Protein AF-A0AA42SFS3-F1 (afdb_monomer_lite)

Organism: Acinetobacter johnsonii (NCBI:txid40214)

pLDDT: mean 88.2, std 10.42, range [39.69, 96.44]

Structure (mmCIF, N/CA/C/O backbone):
data_AF-A0AA42SFS3-F1
#
_entry.id   AF-A0AA42SFS3-F1
#
loop_
_atom_site.group_PDB
_atom_site.id
_atom_site.type_symbol
_atom_site.label_atom_id
_atom_site.label_alt_id
_atom_site.label_comp_id
_atom_site.label_asym_id
_atom_site.label_entity_id
_atom_site.label_seq_id
_atom_site.pdbx_PDB_ins_code
_atom_site.Cartn_x
_atom_site.Cartn_y
_atom_site.Cartn_z
_atom_site.occupancy
_atom_site.B_iso_or_equiv
_atom_site.auth_seq_id
_atom_site.auth_comp_id
_atom_site.auth_asym_id
_atom_site.auth_atom_id
_atom_site.pdbx_PDB_model_num
ATOM 1 N N . MET A 1 1 ? -0.785 -13.918 -10.699 1.00 51.66 1 MET A N 1
ATOM 2 C CA . MET A 1 1 ? -1.320 -12.621 -11.169 1.00 51.66 1 MET A CA 1
ATOM 3 C C . MET A 1 1 ? -2.280 -12.121 -10.097 1.00 51.66 1 MET A C 1
ATOM 5 O O . MET A 1 1 ? -3.089 -12.924 -9.655 1.00 51.66 1 MET A O 1
ATOM 9 N N . LEU A 1 2 ? -2.159 -10.879 -9.612 1.00 60.06 2 LEU A N 1
ATOM 10 C CA . LEU A 1 2 ? -3.101 -10.337 -8.622 1.00 60.06 2 LEU A CA 1
ATOM 11 C C . LEU A 1 2 ? -4.448 -10.104 -9.326 1.00 60.06 2 LEU A C 1
ATOM 13 O O . LEU A 1 2 ? -4.555 -9.223 -10.180 1.00 60.06 2 LEU A O 1
ATOM 17 N N . GLN A 1 3 ? -5.450 -10.938 -9.051 1.00 56.66 3 GLN A N 1
ATOM 18 C CA . GLN A 1 3 ? -6.823 -10.697 -9.498 1.00 56.66 3 GLN A CA 1
ATOM 19 C C . GLN A 1 3 ? -7.452 -9.692 -8.538 1.00 56.66 3 GLN A C 1
ATOM 21 O O . GLN A 1 3 ? -7.719 -10.003 -7.381 1.00 56.66 3 GLN A O 1
ATOM 26 N N . SER A 1 4 ? -7.634 -8.468 -9.009 1.00 66.88 4 SER A N 1
ATOM 27 C CA . SER A 1 4 ? -8.325 -7.411 -8.281 1.00 66.88 4 SER A CA 1
ATOM 28 C C . SER A 1 4 ? -9.228 -6.704 -9.274 1.00 66.88 4 SER A C 1
ATOM 30 O O . SER A 1 4 ? -8.821 -6.505 -10.419 1.00 66.88 4 SER A O 1
ATOM 32 N N . ASP A 1 5 ? -10.437 -6.377 -8.837 1.00 74.69 5 ASP A N 1
ATOM 33 C CA . ASP A 1 5 ? -11.337 -5.503 -9.578 1.00 74.69 5 ASP A CA 1
ATOM 34 C C . ASP A 1 5 ? -10.743 -4.084 -9.567 1.00 74.69 5 ASP A C 1
ATOM 36 O O . ASP A 1 5 ? -10.431 -3.542 -8.502 1.00 74.69 5 ASP A O 1
ATOM 40 N N . LEU A 1 6 ? -10.484 -3.535 -10.754 1.00 82.00 6 LEU A N 1
ATOM 41 C CA . LEU A 1 6 ? -9.873 -2.216 -10.944 1.00 82.00 6 LEU A CA 1
ATOM 42 C C . LEU A 1 6 ? -10.888 -1.197 -11.481 1.00 82.00 6 LEU A C 1
ATOM 44 O O . LEU A 1 6 ? -10.493 -0.093 -11.852 1.00 82.00 6 LEU A O 1
ATOM 48 N N . ASP A 1 7 ? -12.179 -1.539 -11.482 1.00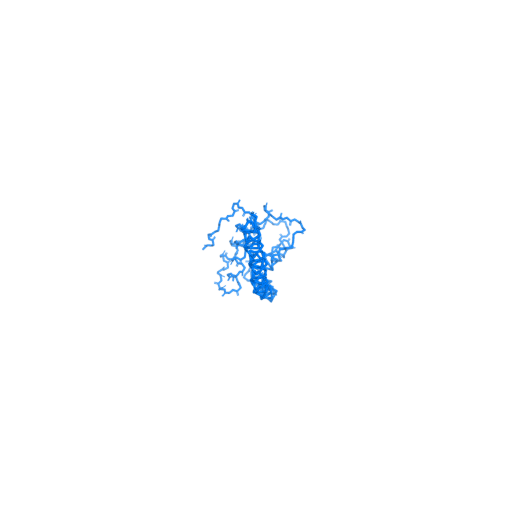 86.38 7 ASP A N 1
ATOM 49 C CA . ASP A 1 7 ? -13.238 -0.707 -12.060 1.00 86.38 7 ASP A CA 1
ATOM 50 C C . ASP A 1 7 ? -13.689 0.417 -11.111 1.00 86.38 7 ASP A C 1
ATOM 52 O O . ASP A 1 7 ? -14.432 1.319 -11.499 1.00 86.38 7 ASP A O 1
ATOM 56 N N . HIS A 1 8 ? -13.229 0.402 -9.855 1.00 87.94 8 HIS A N 1
ATOM 57 C CA . HIS A 1 8 ? -13.562 1.414 -8.857 1.00 87.94 8 HIS A CA 1
ATOM 58 C C . HIS A 1 8 ? -12.376 1.777 -7.950 1.00 87.94 8 HIS A C 1
ATOM 60 O O . HIS A 1 8 ? -11.513 0.951 -7.643 1.00 87.94 8 HIS A O 1
ATOM 66 N N . GLN A 1 9 ? -12.380 3.014 -7.434 1.00 88.94 9 GLN A N 1
ATOM 67 C CA . GLN A 1 9 ? -11.289 3.582 -6.628 1.00 88.94 9 GLN A CA 1
ATOM 68 C C . GLN A 1 9 ? -10.858 2.671 -5.470 1.00 88.94 9 GLN A C 1
ATOM 70 O O . GLN A 1 9 ? -9.671 2.410 -5.299 1.00 88.94 9 GLN A O 1
ATOM 75 N N . ALA A 1 10 ? -11.803 2.155 -4.677 1.00 89.44 10 ALA A N 1
ATOM 76 C CA . ALA A 1 10 ? -11.472 1.291 -3.540 1.00 89.44 10 ALA A CA 1
ATOM 77 C C . ALA A 1 10 ? -10.748 -0.005 -3.960 1.00 89.44 10 ALA A C 1
ATOM 79 O O . ALA A 1 10 ? -9.839 -0.446 -3.257 1.00 89.44 10 ALA A O 1
ATOM 80 N N . GLY A 1 11 ? -11.113 -0.582 -5.109 1.00 91.50 11 GLY A N 1
ATOM 81 C CA . GLY A 1 11 ? -10.493 -1.787 -5.656 1.00 91.50 11 GLY A CA 1
ATOM 82 C C . GLY A 1 11 ? -9.057 -1.518 -6.087 1.00 91.50 11 GLY A C 1
ATOM 83 O O . GLY A 1 11 ? -8.151 -2.264 -5.719 1.00 91.50 11 GLY A O 1
ATOM 84 N N . VAL A 1 12 ? -8.822 -0.374 -6.734 1.00 92.25 12 VAL A N 1
ATOM 85 C CA . VAL A 1 12 ? -7.478 0.093 -7.103 1.00 92.25 12 VAL A CA 1
ATOM 86 C C . VAL A 1 12 ? -6.601 0.334 -5.871 1.00 92.25 12 VAL A C 1
ATOM 88 O O . VAL A 1 12 ? -5.475 -0.161 -5.817 1.00 92.25 12 VAL A O 1
ATOM 91 N N . MET A 1 13 ? -7.110 1.024 -4.843 1.00 93.56 13 MET A N 1
ATOM 92 C CA . MET A 1 13 ? -6.353 1.263 -3.603 1.00 93.56 13 MET A CA 1
ATOM 93 C C . MET A 1 13 ? -6.007 -0.050 -2.894 1.00 93.56 13 MET A C 1
ATOM 95 O O . MET A 1 13 ? -4.875 -0.241 -2.447 1.00 93.56 13 MET A O 1
ATOM 99 N N . TYR A 1 14 ? -6.957 -0.984 -2.826 1.00 92.88 14 TYR A N 1
ATOM 100 C CA . TYR A 1 14 ? -6.716 -2.301 -2.250 1.00 92.88 14 TYR A CA 1
ATOM 101 C C . TYR A 1 14 ? -5.681 -3.094 -3.058 1.00 92.88 14 TYR A C 1
ATOM 103 O O . TYR A 1 14 ? -4.747 -3.646 -2.482 1.00 92.88 14 TYR A O 1
ATOM 111 N N . ALA A 1 15 ? -5.779 -3.087 -4.388 1.00 94.62 15 ALA A N 1
ATOM 112 C CA . ALA A 1 15 ? -4.840 -3.779 -5.264 1.00 94.62 15 ALA A CA 1
ATOM 113 C C . ALA A 1 15 ? -3.409 -3.236 -5.131 1.00 94.62 15 ALA A C 1
ATOM 115 O O . ALA A 1 15 ? -2.459 -4.019 -5.089 1.00 94.62 15 ALA A O 1
ATOM 116 N N . ILE A 1 16 ? -3.247 -1.912 -5.006 1.00 95.38 16 ILE A N 1
ATOM 117 C CA . ILE A 1 16 ? -1.948 -1.290 -4.718 1.00 95.38 16 ILE A CA 1
ATOM 118 C C . ILE A 1 16 ? -1.437 -1.728 -3.347 1.00 95.38 16 ILE A C 1
ATOM 120 O O . ILE A 1 16 ? -0.276 -2.120 -3.228 1.00 95.38 16 ILE A O 1
ATOM 124 N N . HIS A 1 17 ? -2.288 -1.696 -2.319 1.00 94.44 17 HIS A N 1
ATOM 125 C CA . HIS A 1 17 ? -1.912 -2.150 -0.983 1.00 94.44 17 HIS A CA 1
ATOM 126 C C . HIS A 1 17 ? -1.401 -3.597 -1.006 1.00 94.44 17 HIS A C 1
ATOM 128 O O . HIS A 1 17 ? -0.304 -3.866 -0.518 1.00 94.44 17 HIS A O 1
ATOM 134 N N . THR A 1 18 ? -2.145 -4.511 -1.637 1.00 93.81 18 THR A N 1
ATOM 135 C CA . THR A 1 18 ? -1.746 -5.916 -1.777 1.00 93.81 18 THR A CA 1
ATOM 136 C C . THR A 1 18 ? -0.467 -6.063 -2.595 1.00 93.81 18 THR A C 1
ATOM 138 O O . THR A 1 18 ? 0.405 -6.841 -2.225 1.00 93.81 18 THR A O 1
ATOM 141 N N . PHE A 1 19 ? -0.306 -5.313 -3.685 1.00 94.94 19 PHE A N 1
ATOM 142 C CA . PHE A 1 19 ? 0.923 -5.338 -4.476 1.00 94.94 19 PHE A CA 1
ATOM 143 C C . PHE A 1 19 ? 2.147 -4.929 -3.651 1.00 94.94 19 PHE A C 1
ATOM 145 O O . PHE A 1 19 ? 3.160 -5.631 -3.675 1.00 94.94 19 PHE A O 1
ATOM 152 N N . VAL A 1 20 ? 2.049 -3.832 -2.896 1.00 94.69 20 VAL A N 1
ATOM 153 C CA . VAL A 1 20 ? 3.132 -3.352 -2.030 1.00 94.69 20 VAL A CA 1
ATOM 154 C C . VAL A 1 20 ? 3.435 -4.365 -0.931 1.00 94.69 20 VAL A C 1
ATOM 156 O O . VAL A 1 20 ? 4.604 -4.669 -0.698 1.00 94.69 20 VAL A O 1
ATOM 159 N N . ASP A 1 21 ? 2.410 -4.937 -0.300 1.00 93.06 21 ASP A N 1
ATOM 160 C CA . ASP A 1 21 ? 2.584 -5.974 0.718 1.00 93.06 21 ASP A CA 1
ATOM 161 C C . ASP A 1 21 ? 3.296 -7.214 0.155 1.00 93.06 21 ASP A C 1
ATOM 163 O O . ASP A 1 21 ? 4.274 -7.694 0.737 1.00 93.06 21 ASP A O 1
ATOM 167 N N . VAL A 1 22 ? 2.894 -7.673 -1.036 1.00 93.12 22 VAL A N 1
ATOM 168 C CA . VAL A 1 22 ? 3.552 -8.802 -1.700 1.00 93.12 22 VAL A CA 1
ATOM 169 C C . VAL A 1 22 ? 5.008 -8.471 -2.027 1.00 93.12 22 VAL A C 1
ATOM 171 O O . VAL A 1 22 ? 5.884 -9.286 -1.758 1.00 93.12 22 VAL A O 1
ATOM 174 N N . CYS A 1 23 ? 5.297 -7.274 -2.542 1.00 92.75 23 CYS A N 1
ATOM 175 C CA . CYS A 1 23 ? 6.666 -6.857 -2.862 1.00 92.75 23 CYS A CA 1
ATOM 176 C C . CYS A 1 23 ? 7.583 -6.772 -1.636 1.00 92.75 23 CYS A C 1
ATOM 178 O O . CYS A 1 23 ? 8.793 -6.946 -1.769 1.00 92.75 23 CYS A O 1
ATOM 180 N N . LEU A 1 24 ? 7.032 -6.461 -0.461 1.00 91.69 24 LEU A N 1
ATOM 181 C CA . LEU A 1 24 ? 7.805 -6.301 0.770 1.00 91.69 24 LEU A CA 1
ATOM 182 C C . LEU A 1 24 ? 8.057 -7.617 1.507 1.00 91.69 24 LEU A C 1
ATOM 184 O O . LEU A 1 24 ? 9.027 -7.695 2.268 1.00 91.69 24 LEU A O 1
ATOM 188 N N . ASN A 1 25 ? 7.181 -8.606 1.323 1.00 90.25 25 ASN A N 1
ATOM 189 C CA . ASN A 1 25 ? 7.191 -9.842 2.103 1.00 90.25 25 ASN A CA 1
ATOM 190 C C . ASN A 1 25 ? 7.497 -11.099 1.277 1.00 90.25 25 ASN A C 1
ATOM 192 O O . ASN A 1 25 ? 7.835 -12.122 1.868 1.00 90.25 25 ASN A O 1
ATOM 196 N N . PHE A 1 26 ? 7.409 -11.038 -0.054 1.00 89.94 26 PHE A N 1
ATOM 197 C CA . PHE A 1 26 ? 7.623 -12.185 -0.934 1.00 89.94 26 PHE A CA 1
ATOM 198 C C . PHE A 1 26 ? 8.525 -11.844 -2.123 1.00 89.94 26 PHE A C 1
ATOM 200 O O . PHE A 1 26 ? 8.524 -10.728 -2.648 1.00 89.94 26 PHE A O 1
ATOM 207 N N . ASP A 1 27 ? 9.247 -12.856 -2.605 1.00 86.25 27 ASP A N 1
ATOM 208 C CA . ASP A 1 27 ? 10.066 -12.752 -3.809 1.00 86.25 27 ASP A CA 1
ATOM 209 C C . ASP A 1 27 ? 9.184 -12.816 -5.061 1.00 86.25 27 ASP A C 1
ATOM 211 O O . ASP A 1 27 ? 8.903 -13.873 -5.627 1.00 86.25 27 ASP A O 1
ATOM 215 N N . MET A 1 28 ? 8.714 -11.649 -5.496 1.00 89.94 28 MET A N 1
ATOM 216 C CA . MET A 1 28 ? 7.987 -11.512 -6.756 1.00 89.94 28 MET A CA 1
ATOM 217 C C . MET A 1 28 ? 8.964 -11.527 -7.948 1.00 89.94 28 MET A C 1
ATOM 219 O O . MET A 1 28 ? 9.901 -10.724 -7.937 1.00 89.94 28 MET A O 1
ATOM 223 N N . PRO A 1 29 ? 8.728 -12.326 -9.010 1.00 93.31 29 PRO A N 1
ATOM 224 C CA . PRO A 1 29 ? 9.502 -12.268 -10.255 1.00 93.31 29 PRO A CA 1
ATOM 225 C C . PRO A 1 29 ? 9.534 -10.862 -10.870 1.00 93.31 29 PRO A C 1
ATOM 227 O O . PRO A 1 29 ? 8.615 -10.067 -10.667 1.00 93.31 29 PRO A O 1
ATOM 230 N N . ASN A 1 30 ? 10.580 -10.537 -11.628 1.00 92.69 30 ASN A N 1
ATOM 231 C CA . ASN A 1 30 ? 10.749 -9.195 -12.195 1.00 92.69 30 ASN A CA 1
ATOM 232 C C . ASN A 1 30 ? 9.674 -8.861 -13.232 1.00 92.69 30 ASN A C 1
ATOM 234 O O . ASN A 1 30 ? 9.135 -7.760 -13.218 1.00 92.69 30 ASN A O 1
ATOM 238 N N . GLU A 1 31 ? 9.305 -9.831 -14.059 1.00 91.62 31 GLU A N 1
ATOM 239 C CA . GLU A 1 31 ? 8.262 -9.701 -15.075 1.00 91.62 31 GLU A CA 1
ATOM 240 C C . GLU A 1 31 ? 6.908 -9.435 -14.411 1.00 91.62 31 GLU A C 1
ATOM 242 O O . GLU A 1 31 ? 6.161 -8.549 -14.819 1.00 91.62 31 GLU A O 1
ATOM 247 N N . ALA A 1 32 ? 6.619 -10.155 -13.321 1.00 92.56 32 ALA A N 1
ATOM 248 C CA . ALA A 1 32 ? 5.412 -9.944 -12.533 1.00 92.56 32 ALA A CA 1
ATOM 249 C C . ALA A 1 32 ? 5.413 -8.567 -11.854 1.00 92.56 32 ALA A C 1
ATOM 251 O O . ALA A 1 32 ? 4.371 -7.917 -11.794 1.00 92.56 32 ALA A O 1
ATOM 252 N N . PHE A 1 33 ? 6.560 -8.106 -11.356 1.00 93.75 33 PHE A N 1
ATOM 253 C CA . PHE A 1 33 ? 6.684 -6.784 -10.750 1.00 93.75 33 PHE A CA 1
ATOM 254 C C . PHE A 1 33 ? 6.389 -5.670 -11.758 1.00 93.75 33 PHE A C 1
ATOM 256 O O . PHE A 1 33 ? 5.534 -4.831 -11.491 1.00 93.75 33 PHE A O 1
ATOM 263 N N . ILE A 1 34 ? 7.037 -5.712 -12.925 1.00 94.31 34 ILE A N 1
ATOM 264 C CA . ILE A 1 34 ? 6.841 -4.757 -14.025 1.00 94.31 34 ILE A CA 1
ATOM 265 C C . ILE A 1 34 ? 5.376 -4.747 -14.464 1.00 94.31 34 ILE A C 1
ATOM 267 O O . ILE A 1 34 ? 4.749 -3.691 -14.472 1.00 94.31 34 ILE A O 1
ATOM 271 N N . PHE A 1 35 ? 4.810 -5.924 -14.744 1.00 93.25 35 PHE A N 1
ATOM 272 C CA . PHE A 1 35 ? 3.428 -6.052 -15.201 1.00 93.25 35 PHE A CA 1
ATOM 273 C C . PHE A 1 35 ? 2.423 -5.446 -14.211 1.00 93.25 35 PHE A C 1
ATOM 275 O O . PHE A 1 35 ? 1.521 -4.703 -14.598 1.00 93.25 35 PHE A O 1
ATOM 282 N N . ASN A 1 36 ? 2.561 -5.753 -12.915 1.00 93.56 36 ASN A N 1
ATOM 283 C CA . ASN A 1 36 ? 1.650 -5.205 -11.910 1.00 93.56 36 ASN A CA 1
ATOM 284 C C . ASN A 1 36 ? 1.871 -3.701 -11.709 1.00 93.56 36 ASN A C 1
ATOM 286 O O . ASN A 1 36 ? 0.890 -2.984 -11.537 1.00 93.56 36 ASN A O 1
ATOM 290 N N . LEU A 1 37 ? 3.118 -3.221 -11.753 1.00 94.31 37 LEU A N 1
ATOM 291 C CA . LEU A 1 37 ? 3.435 -1.801 -11.606 1.00 94.31 37 LEU A CA 1
ATOM 292 C C . LEU A 1 37 ? 2.811 -0.968 -12.733 1.00 94.31 37 LEU A C 1
ATOM 294 O O . LEU A 1 37 ? 2.180 0.045 -12.449 1.00 94.31 37 LEU A O 1
ATOM 298 N N . GLU A 1 38 ? 2.927 -1.417 -13.984 1.00 94.12 38 GLU A N 1
ATOM 299 C CA . GLU A 1 38 ? 2.297 -0.774 -15.141 1.00 94.12 38 GLU A CA 1
ATOM 300 C C . GLU A 1 38 ? 0.770 -0.758 -15.009 1.00 94.12 38 GLU A C 1
ATOM 302 O O . GLU A 1 38 ? 0.145 0.303 -15.048 1.00 94.12 38 GLU A O 1
ATOM 307 N N . ARG A 1 39 ? 0.166 -1.932 -14.777 1.00 93.50 39 ARG A N 1
ATOM 308 C CA . ARG A 1 39 ? -1.292 -2.072 -14.687 1.00 93.50 39 ARG A CA 1
ATOM 309 C C . ARG A 1 39 ? -1.884 -1.205 -13.575 1.00 93.50 39 ARG A C 1
ATOM 311 O O . ARG A 1 39 ? -2.907 -0.553 -13.774 1.00 93.50 39 ARG A O 1
ATOM 318 N N . LEU A 1 40 ? -1.259 -1.216 -12.398 1.00 94.81 40 LEU A N 1
ATOM 319 C CA . LEU A 1 40 ? -1.724 -0.446 -11.247 1.00 94.81 40 LEU A CA 1
ATOM 320 C C . LEU A 1 40 ? -1.486 1.047 -11.424 1.00 94.81 40 LEU A C 1
ATOM 322 O O . LEU A 1 40 ? -2.299 1.827 -10.946 1.00 94.81 40 LEU A O 1
ATOM 326 N N . TRP A 1 41 ? -0.422 1.452 -12.120 1.00 94.31 41 TRP A N 1
ATOM 327 C CA . TRP A 1 41 ? -0.189 2.858 -12.431 1.00 94.31 41 TRP A CA 1
ATOM 328 C C . TRP A 1 41 ? -1.301 3.411 -13.319 1.00 94.31 41 TRP A C 1
ATOM 330 O O . TRP A 1 41 ? -1.912 4.418 -12.972 1.00 94.31 41 TRP A O 1
ATOM 340 N N . CYS A 1 42 ? -1.629 2.711 -14.410 1.00 91.81 42 CYS A N 1
ATOM 341 C CA . CYS A 1 42 ? -2.722 3.103 -15.298 1.00 91.81 42 CYS A CA 1
ATOM 342 C C . CYS A 1 42 ? -4.058 3.217 -14.551 1.00 91.81 42 CYS A C 1
ATOM 344 O O . CYS A 1 42 ? -4.777 4.198 -14.726 1.00 91.81 42 CYS A O 1
ATOM 346 N N . ALA A 1 43 ? -4.376 2.242 -13.695 1.00 92.94 43 ALA A N 1
ATOM 347 C CA . ALA A 1 43 ? -5.601 2.272 -12.902 1.00 92.94 43 ALA A CA 1
ATOM 348 C C . ALA A 1 43 ? -5.589 3.397 -11.852 1.00 92.94 43 ALA A C 1
ATOM 350 O O . ALA A 1 43 ? -6.588 4.085 -11.664 1.00 92.94 43 ALA A O 1
ATOM 351 N N . PHE A 1 44 ? -4.461 3.618 -11.178 1.00 93.69 44 PHE A N 1
ATOM 352 C CA . PHE A 1 44 ? -4.327 4.656 -10.159 1.00 93.69 44 PHE A CA 1
ATOM 353 C C . PHE A 1 44 ? -4.460 6.061 -10.746 1.00 93.69 44 PHE A C 1
ATOM 355 O O . PHE A 1 44 ? -5.161 6.887 -10.169 1.00 93.69 44 PHE A O 1
ATOM 362 N N . GLU A 1 45 ? -3.866 6.323 -11.910 1.00 92.31 45 GLU A N 1
ATOM 363 C CA . GLU A 1 45 ? -3.971 7.616 -12.593 1.00 92.31 45 GLU A CA 1
ATOM 364 C C . GLU A 1 45 ? -5.421 8.014 -12.906 1.00 92.31 45 GLU A C 1
ATOM 366 O O . GLU A 1 45 ? -5.749 9.195 -12.838 1.00 92.31 45 GLU A O 1
ATOM 371 N N . ALA A 1 46 ? -6.306 7.049 -13.177 1.00 90.00 46 ALA A N 1
ATOM 372 C CA . ALA A 1 46 ? -7.723 7.319 -13.427 1.00 90.00 46 ALA A CA 1
ATOM 373 C C . ALA A 1 46 ? -8.501 7.755 -12.169 1.00 90.00 46 ALA A C 1
ATOM 375 O O . ALA A 1 46 ? -9.529 8.420 -12.281 1.00 90.00 46 ALA A O 1
ATOM 376 N N . PHE A 1 47 ? -8.025 7.384 -10.975 1.00 89.12 47 PHE A N 1
ATOM 377 C CA . PHE A 1 47 ? -8.736 7.600 -9.709 1.00 89.12 47 PHE A CA 1
ATOM 378 C C . PHE A 1 47 ? -7.995 8.488 -8.710 1.00 89.12 47 PHE A C 1
ATOM 380 O O . PHE A 1 47 ? -8.543 8.788 -7.644 1.00 89.12 47 PHE A O 1
ATOM 387 N N . LYS A 1 48 ? -6.754 8.890 -9.001 1.00 88.88 48 LYS A N 1
ATOM 388 C CA . LYS A 1 48 ? -5.985 9.738 -8.095 1.00 88.88 48 LYS A CA 1
ATOM 389 C C . LYS A 1 48 ? -6.683 11.085 -7.924 1.00 88.88 48 LYS A C 1
ATOM 391 O O . LYS A 1 48 ? -7.176 11.689 -8.872 1.00 88.88 48 LYS A O 1
ATOM 396 N N . GLN A 1 49 ? -6.691 11.563 -6.691 1.00 87.00 49 GLN A N 1
ATOM 397 C CA . GLN A 1 49 ? -7.151 12.898 -6.336 1.00 87.00 49 GLN A CA 1
ATOM 398 C C . GLN A 1 49 ? -6.001 13.657 -5.682 1.00 87.00 49 GLN A C 1
ATOM 400 O O . GLN A 1 49 ? -5.288 13.112 -4.830 1.00 87.00 49 GLN A O 1
ATOM 405 N N . GLU A 1 50 ? -5.821 14.906 -6.100 1.00 84.69 50 GLU A N 1
ATOM 406 C CA . GLU A 1 50 ? -4.859 15.824 -5.498 1.00 84.69 50 GLU A CA 1
ATOM 407 C C . GLU A 1 50 ? -5.342 16.267 -4.109 1.00 84.69 50 GLU A C 1
ATOM 409 O O . GLU A 1 50 ? -6.537 16.444 -3.877 1.00 84.69 50 GLU A O 1
ATOM 414 N N . GLY A 1 51 ? -4.413 16.429 -3.165 1.00 80.94 51 GLY A N 1
ATOM 415 C CA . GLY A 1 51 ? -4.717 16.897 -1.806 1.00 80.94 51 GLY A CA 1
ATOM 416 C C . GLY A 1 51 ? -5.228 15.833 -0.825 1.00 80.94 51 GLY A C 1
ATOM 417 O O . GLY A 1 51 ? -5.470 16.164 0.334 1.00 80.94 51 GLY A O 1
ATOM 418 N N . LEU A 1 52 ? -5.359 14.566 -1.236 1.00 85.94 52 LEU A N 1
ATOM 419 C CA . LEU A 1 52 ? -5.660 13.464 -0.316 1.00 85.94 52 LEU A CA 1
ATOM 420 C C . LEU A 1 52 ? -4.411 12.963 0.418 1.00 85.94 52 LEU A C 1
ATOM 422 O O . LEU A 1 52 ? -3.357 12.738 -0.181 1.00 85.94 52 LEU A O 1
ATOM 426 N N . GLU A 1 53 ? -4.567 12.685 1.711 1.00 87.88 53 GLU A N 1
ATOM 427 C CA . GLU A 1 53 ? -3.571 11.946 2.480 1.00 87.88 53 GLU A CA 1
ATOM 428 C C . GLU A 1 53 ? -3.772 10.440 2.277 1.00 87.88 53 GLU A C 1
ATOM 430 O O . GLU A 1 53 ? -4.706 9.829 2.800 1.00 87.88 53 GLU A O 1
ATOM 435 N N . TYR A 1 54 ? -2.891 9.833 1.486 1.00 91.50 54 TYR A N 1
ATOM 436 C CA . TYR A 1 54 ? -2.935 8.399 1.231 1.00 91.50 54 TYR A CA 1
ATOM 437 C C . TYR A 1 54 ? -2.232 7.585 2.327 1.00 91.50 54 TYR A C 1
ATOM 439 O O . TYR A 1 54 ? -1.226 8.004 2.911 1.00 91.50 54 TYR A O 1
ATOM 447 N N . ALA A 1 55 ? -2.708 6.354 2.534 1.00 91.50 55 ALA A N 1
ATOM 448 C CA . ALA A 1 55 ? -2.054 5.373 3.400 1.00 91.50 55 ALA A CA 1
ATOM 449 C C . ALA A 1 55 ? -0.587 5.142 2.987 1.00 91.50 55 ALA A C 1
ATOM 451 O O . ALA A 1 55 ? -0.247 5.224 1.803 1.00 91.50 55 ALA A O 1
ATOM 452 N N . ALA A 1 56 ? 0.291 4.796 3.936 1.00 93.44 56 ALA A N 1
ATOM 453 C CA . ALA A 1 56 ? 1.732 4.625 3.690 1.00 93.44 56 ALA A CA 1
ATOM 454 C C . ALA A 1 56 ? 2.054 3.650 2.549 1.00 93.44 56 ALA A C 1
ATOM 456 O O . ALA A 1 56 ? 3.016 3.862 1.816 1.00 93.44 56 ALA A O 1
ATOM 457 N N . SER A 1 57 ? 1.247 2.601 2.375 1.00 94.06 57 SER A N 1
ATOM 458 C CA . SER A 1 57 ? 1.405 1.651 1.264 1.00 94.06 57 SER A CA 1
ATOM 459 C C . SER A 1 57 ? 1.197 2.311 -0.103 1.00 94.06 57 SER A C 1
ATOM 461 O O . SER A 1 57 ? 2.025 2.152 -0.995 1.00 94.06 57 SER A O 1
ATOM 463 N N . ILE A 1 58 ? 0.154 3.126 -0.250 1.00 95.00 58 ILE A N 1
ATOM 464 C CA . ILE A 1 58 ? -0.108 3.881 -1.478 1.00 95.00 58 ILE A CA 1
ATOM 465 C C . ILE A 1 58 ? 0.964 4.956 -1.679 1.00 95.00 58 ILE A C 1
ATOM 467 O O . ILE A 1 58 ? 1.459 5.116 -2.786 1.00 95.00 58 ILE A O 1
ATOM 471 N N . ARG A 1 59 ? 1.402 5.641 -0.613 1.00 94.81 59 ARG A N 1
ATOM 472 C CA . ARG A 1 59 ? 2.521 6.598 -0.692 1.00 94.81 59 ARG A CA 1
ATOM 473 C C . ARG A 1 59 ? 3.818 5.940 -1.170 1.00 94.81 59 ARG A C 1
ATOM 475 O O . ARG A 1 59 ? 4.523 6.522 -1.986 1.00 94.81 59 ARG A O 1
ATOM 482 N N . ALA A 1 60 ? 4.105 4.715 -0.727 1.00 95.75 60 ALA A N 1
ATOM 483 C CA . ALA A 1 60 ? 5.254 3.949 -1.209 1.00 95.75 60 ALA A CA 1
ATOM 484 C C . ALA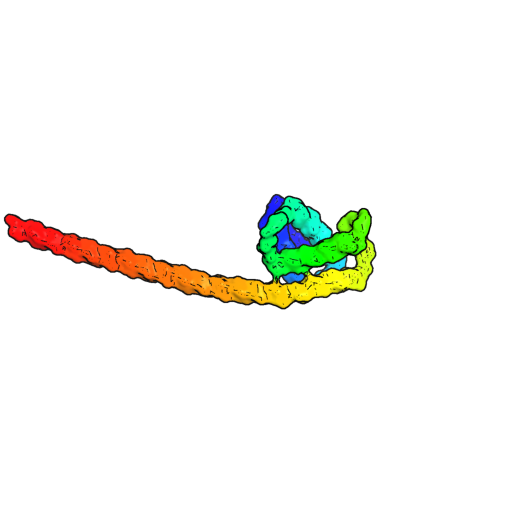 A 1 60 ? 5.146 3.638 -2.709 1.00 95.75 60 ALA A C 1
ATOM 486 O O . ALA A 1 60 ? 6.129 3.762 -3.438 1.00 95.75 60 ALA A O 1
ATOM 487 N N . PHE A 1 61 ? 3.952 3.261 -3.174 1.00 96.44 61 PHE A N 1
ATOM 488 C CA . PHE A 1 61 ? 3.678 3.058 -4.595 1.00 96.44 61 PHE A CA 1
ATOM 489 C C . PHE A 1 61 ? 3.854 4.354 -5.400 1.00 96.44 61 PHE A C 1
ATOM 491 O O . PHE A 1 61 ? 4.572 4.351 -6.399 1.00 96.44 61 PHE A O 1
ATOM 498 N N . ILE A 1 62 ? 3.287 5.467 -4.922 1.00 94.94 62 ILE A N 1
ATOM 499 C CA . ILE A 1 62 ? 3.439 6.793 -5.532 1.00 94.94 62 ILE A CA 1
ATOM 500 C C . ILE A 1 62 ? 4.925 7.138 -5.674 1.00 94.94 62 ILE A C 1
ATOM 502 O O . ILE A 1 62 ? 5.364 7.432 -6.781 1.00 94.94 62 ILE A O 1
ATOM 506 N N . ALA A 1 63 ? 5.730 6.981 -4.619 1.00 95.56 63 ALA A N 1
ATOM 507 C CA . ALA A 1 63 ? 7.163 7.278 -4.658 1.00 95.56 63 ALA A CA 1
ATOM 508 C C . ALA A 1 63 ? 7.924 6.478 -5.735 1.00 95.56 63 ALA A C 1
ATOM 510 O O . ALA A 1 63 ? 8.817 7.009 -6.397 1.00 95.56 63 ALA A O 1
ATOM 511 N N . VAL A 1 64 ? 7.568 5.206 -5.950 1.00 95.81 64 VAL A N 1
ATOM 512 C CA . VAL A 1 64 ? 8.138 4.399 -7.046 1.00 95.81 64 VAL A CA 1
ATOM 513 C C . VAL A 1 64 ? 7.742 4.973 -8.401 1.00 95.81 64 VAL A C 1
ATOM 515 O O . VAL A 1 64 ? 8.587 5.119 -9.282 1.00 95.81 64 VAL A O 1
ATOM 518 N N . THR A 1 65 ? 6.465 5.296 -8.579 1.00 94.75 65 THR A N 1
ATOM 519 C CA . THR A 1 65 ? 5.944 5.789 -9.859 1.00 94.75 65 THR A CA 1
ATOM 520 C C . THR A 1 65 ? 6.445 7.193 -10.193 1.00 94.75 65 THR A C 1
ATOM 522 O O . THR A 1 65 ? 6.773 7.464 -11.344 1.00 94.75 65 THR A O 1
ATOM 525 N N . GLU A 1 66 ? 6.613 8.063 -9.197 1.00 94.12 66 GLU A N 1
ATOM 526 C CA . GLU A 1 66 ? 7.246 9.377 -9.332 1.00 94.12 66 GLU A CA 1
ATOM 527 C C . GLU A 1 66 ? 8.716 9.245 -9.717 1.00 94.12 66 GLU A C 1
ATOM 529 O O . GLU A 1 66 ? 9.175 9.929 -10.633 1.00 94.12 66 GLU A O 1
ATOM 534 N N . TYR A 1 67 ? 9.447 8.318 -9.088 1.00 94.56 67 TYR A N 1
ATOM 535 C CA . TYR A 1 67 ? 10.821 8.029 -9.481 1.00 94.56 67 TYR A CA 1
ATOM 536 C C . TYR A 1 67 ? 10.888 7.581 -10.945 1.00 94.56 67 TYR A C 1
ATOM 538 O O . TYR A 1 67 ? 11.662 8.143 -11.716 1.00 94.56 67 TYR A O 1
ATOM 546 N N . VAL A 1 68 ? 10.026 6.654 -11.370 1.00 93.75 68 VAL A N 1
ATOM 547 C CA . VAL A 1 68 ? 9.934 6.234 -12.778 1.00 93.75 68 VAL A CA 1
ATOM 548 C C . VAL A 1 68 ? 9.612 7.418 -13.698 1.00 93.75 68 VAL A C 1
ATOM 550 O O . VAL A 1 68 ? 10.294 7.621 -14.702 1.00 93.75 68 VAL A O 1
ATOM 553 N N . ASN A 1 69 ? 8.632 8.249 -13.338 1.00 92.88 69 ASN A N 1
ATOM 554 C CA . ASN A 1 69 ? 8.253 9.431 -14.114 1.00 92.88 69 ASN A CA 1
ATOM 555 C C . ASN A 1 69 ? 9.389 10.458 -14.234 1.00 92.88 69 ASN A C 1
ATOM 557 O O . ASN A 1 69 ? 9.486 11.120 -15.263 1.00 92.88 69 ASN A O 1
ATOM 561 N N . SER A 1 70 ? 10.261 10.563 -13.227 1.00 92.56 70 SER A N 1
ATOM 562 C CA . SER A 1 70 ? 11.433 11.446 -13.262 1.00 92.56 70 SER A CA 1
ATOM 563 C C . SER A 1 70 ? 12.534 10.962 -14.212 1.00 92.56 70 SER A C 1
ATOM 565 O O . SER A 1 70 ? 13.306 11.776 -14.711 1.00 92.56 70 SER A O 1
ATOM 567 N N . GLN A 1 71 ? 12.611 9.650 -14.464 1.00 91.75 71 GLN A N 1
ATOM 568 C CA . GLN A 1 71 ? 13.683 9.034 -15.253 1.00 91.75 71 GLN A CA 1
ATOM 569 C C . GLN A 1 71 ? 13.274 8.717 -16.697 1.00 91.75 71 GLN A C 1
ATOM 571 O O . GLN A 1 71 ? 14.123 8.709 -17.584 1.00 91.75 71 GLN A O 1
ATOM 576 N N . ARG A 1 72 ? 11.983 8.481 -16.964 1.00 89.50 72 ARG A N 1
ATOM 577 C CA . ARG A 1 72 ? 11.509 7.996 -18.276 1.00 89.50 72 ARG A CA 1
ATOM 578 C C . ARG A 1 72 ? 11.695 8.963 -19.449 1.00 89.50 72 ARG A C 1
ATOM 580 O O . ARG A 1 72 ? 11.606 8.549 -20.604 1.00 89.50 72 ARG A O 1
ATOM 587 N N . GLY A 1 73 ? 11.918 10.250 -19.181 1.00 90.56 73 GLY A N 1
ATOM 588 C CA . GLY A 1 73 ? 11.997 11.277 -20.219 1.00 90.56 73 GLY A CA 1
ATOM 589 C C . GLY A 1 73 ? 10.724 11.320 -21.071 1.00 90.56 73 GLY A C 1
ATOM 590 O O . GLY A 1 73 ? 9.635 11.529 -20.543 1.00 90.56 73 GLY A O 1
ATOM 591 N N . MET A 1 74 ? 10.872 11.117 -22.385 1.00 90.00 74 MET A N 1
ATOM 592 C CA . MET A 1 74 ? 9.766 11.137 -23.358 1.00 90.00 74 MET A CA 1
ATOM 593 C C . MET A 1 74 ? 9.116 9.766 -23.595 1.00 90.00 74 MET A C 1
ATOM 595 O O . MET A 1 74 ? 8.149 9.681 -24.347 1.00 90.00 74 MET A O 1
ATOM 599 N N . LEU A 1 75 ? 9.644 8.696 -22.993 1.00 91.00 75 LEU A N 1
ATOM 600 C CA . LEU A 1 75 ? 9.088 7.353 -23.150 1.00 91.00 75 LEU A CA 1
ATOM 601 C C . LEU A 1 75 ? 7.754 7.235 -22.412 1.00 91.00 75 LEU A C 1
ATOM 603 O O . LEU A 1 75 ? 7.558 7.818 -21.337 1.00 91.00 75 LEU A O 1
ATOM 607 N N . SER A 1 76 ? 6.842 6.428 -22.957 1.00 90.31 76 SER A N 1
ATOM 608 C CA . SER A 1 76 ? 5.652 6.044 -22.205 1.00 90.31 76 SER A CA 1
ATOM 609 C C . SER A 1 76 ? 6.041 5.232 -20.962 1.00 90.31 76 SER A C 1
ATOM 611 O O . SER A 1 76 ? 7.136 4.674 -20.859 1.00 90.31 76 SER A O 1
ATOM 613 N N . PHE A 1 77 ? 5.136 5.171 -19.980 1.00 89.62 77 PHE A N 1
ATOM 614 C CA . PHE A 1 77 ? 5.396 4.436 -18.737 1.00 89.62 77 PHE A CA 1
ATOM 615 C C . PHE A 1 77 ? 5.684 2.950 -19.011 1.00 89.62 77 PHE A C 1
ATOM 617 O O . PHE A 1 77 ? 6.648 2.408 -18.481 1.00 89.62 77 PHE A O 1
ATOM 624 N N . ALA A 1 78 ? 4.899 2.326 -19.894 1.00 90.44 78 ALA A N 1
ATOM 625 C CA . ALA A 1 78 ? 5.066 0.932 -20.297 1.00 90.44 78 ALA A CA 1
ATOM 626 C C . ALA A 1 78 ? 6.402 0.692 -21.020 1.00 90.44 78 ALA A C 1
ATOM 628 O O . ALA A 1 78 ? 7.176 -0.176 -20.620 1.00 90.44 78 ALA A O 1
ATOM 629 N N . GLU A 1 79 ? 6.719 1.505 -22.036 1.00 90.94 79 GLU A N 1
ATOM 630 C CA . GLU A 1 79 ? 7.970 1.378 -22.798 1.00 90.94 79 GLU A CA 1
ATOM 631 C C . GLU A 1 79 ? 9.192 1.490 -21.886 1.00 90.94 79 GLU A C 1
ATOM 633 O O . GLU A 1 79 ? 10.092 0.654 -21.953 1.00 90.94 79 GLU A O 1
ATOM 638 N N . TYR A 1 80 ? 9.194 2.466 -20.974 1.00 92.81 80 TYR A N 1
ATOM 639 C CA . TYR A 1 80 ? 10.282 2.623 -20.018 1.00 92.81 80 TYR A CA 1
ATOM 640 C C . TYR A 1 80 ? 10.420 1.407 -19.094 1.00 92.81 80 TYR A C 1
ATOM 642 O O . TYR A 1 80 ? 11.525 0.901 -18.910 1.00 92.81 80 TYR A O 1
ATOM 650 N N . LEU A 1 81 ? 9.309 0.903 -18.545 1.00 91.69 81 LEU A N 1
ATOM 651 C CA . LEU A 1 81 ? 9.329 -0.245 -17.638 1.00 91.69 81 LEU A CA 1
ATOM 652 C C . LEU A 1 81 ? 9.841 -1.529 -18.309 1.00 91.69 81 LEU A C 1
ATOM 654 O O . LEU A 1 81 ? 10.568 -2.292 -17.673 1.00 91.69 81 LEU A O 1
ATOM 658 N N . THR A 1 82 ? 9.506 -1.760 -19.582 1.00 90.19 82 THR A N 1
ATOM 659 C CA . THR A 1 82 ? 9.995 -2.932 -20.333 1.00 90.19 82 THR A CA 1
ATOM 660 C C . THR A 1 82 ? 11.496 -2.885 -20.625 1.00 90.19 82 THR A C 1
ATOM 662 O O . THR A 1 82 ? 12.125 -3.934 -20.751 1.00 90.19 82 THR A O 1
ATOM 665 N N . GLY A 1 83 ? 12.078 -1.683 -20.700 1.00 89.00 83 GLY A N 1
ATOM 666 C CA . GLY A 1 83 ? 13.505 -1.470 -20.947 1.00 89.00 83 GLY A CA 1
ATOM 667 C C . GLY A 1 83 ? 14.390 -1.530 -19.699 1.00 89.00 83 GLY A C 1
ATOM 668 O O . GLY A 1 83 ? 15.607 -1.400 -19.823 1.00 89.00 83 GLY A O 1
ATOM 669 N N . LEU A 1 84 ? 13.811 -1.712 -18.507 1.00 92.38 84 LEU A N 1
ATOM 670 C CA . LEU A 1 84 ? 14.565 -1.672 -17.256 1.00 92.38 84 LEU A CA 1
ATOM 671 C C . LEU A 1 84 ? 15.536 -2.844 -17.119 1.00 92.38 84 LEU A C 1
ATOM 673 O O . LEU A 1 84 ? 15.178 -4.020 -17.213 1.00 92.38 84 LEU A O 1
ATOM 677 N N . SER A 1 85 ? 16.772 -2.520 -16.760 1.00 91.88 85 SER A N 1
ATOM 678 C CA . SER A 1 85 ? 17.751 -3.502 -16.319 1.00 91.88 85 SER A CA 1
ATOM 679 C C . SER A 1 85 ? 17.385 -4.087 -14.949 1.00 91.88 85 SER A C 1
ATOM 681 O O . SER A 1 85 ? 16.711 -3.473 -14.117 1.00 91.88 85 SER A O 1
ATOM 683 N N . ILE A 1 86 ? 17.931 -5.267 -14.640 1.00 91.62 86 ILE A N 1
ATOM 684 C CA . ILE A 1 86 ? 17.773 -5.905 -13.320 1.00 91.62 86 ILE A CA 1
ATOM 685 C C . ILE A 1 86 ? 18.244 -4.973 -12.186 1.00 91.62 86 ILE A C 1
ATOM 687 O O . ILE A 1 86 ? 17.684 -4.997 -11.087 1.00 91.62 86 ILE A O 1
ATOM 691 N N . GLY A 1 87 ? 19.277 -4.160 -12.432 1.00 91.81 87 GLY A N 1
ATOM 692 C CA . GLY A 1 87 ? 19.792 -3.192 -11.462 1.00 91.81 87 GLY A CA 1
ATOM 693 C C . GLY A 1 87 ? 18.775 -2.103 -11.126 1.00 91.81 87 GLY A C 1
ATOM 694 O O . GLY A 1 87 ? 18.569 -1.798 -9.950 1.00 91.81 87 GLY A O 1
ATOM 695 N N . GLU A 1 88 ? 18.087 -1.580 -12.136 1.00 92.38 88 GLU A N 1
ATOM 696 C CA . GLU A 1 88 ? 17.061 -0.550 -11.966 1.00 92.38 88 GLU A CA 1
ATOM 697 C C . GLU A 1 88 ? 15.802 -1.114 -11.305 1.00 92.38 88 GLU A C 1
ATOM 699 O O . GLU A 1 88 ? 15.281 -0.508 -10.372 1.00 92.38 88 GLU A O 1
ATOM 704 N N . ILE A 1 89 ? 15.376 -2.331 -11.663 1.00 92.94 89 ILE A N 1
ATOM 705 C CA . ILE A 1 89 ? 14.263 -3.012 -10.979 1.00 92.94 89 ILE A CA 1
ATOM 706 C C . ILE A 1 89 ? 14.578 -3.191 -9.485 1.00 92.94 89 ILE A C 1
ATOM 708 O O . ILE A 1 89 ? 13.726 -2.961 -8.622 1.00 92.94 89 ILE A O 1
ATOM 712 N N . LYS A 1 90 ? 15.823 -3.550 -9.144 1.00 93.06 90 LYS A N 1
ATOM 713 C CA . LYS A 1 90 ? 16.269 -3.610 -7.743 1.00 93.06 90 LYS A CA 1
ATOM 714 C C . LYS A 1 90 ? 16.240 -2.237 -7.071 1.00 93.06 90 LYS A C 1
ATOM 716 O O . LYS A 1 90 ? 15.913 -2.170 -5.888 1.00 93.06 90 LYS A O 1
ATOM 721 N N . ALA A 1 91 ? 16.558 -1.156 -7.783 1.00 93.75 91 ALA A N 1
ATOM 722 C CA . ALA A 1 91 ? 16.452 0.200 -7.248 1.00 93.75 91 ALA A CA 1
ATOM 723 C C . ALA A 1 91 ? 14.993 0.570 -6.926 1.00 93.75 91 ALA A C 1
ATOM 725 O O . ALA A 1 91 ? 14.724 1.030 -5.818 1.00 93.75 91 ALA A O 1
ATOM 726 N N . LEU A 1 92 ? 14.042 0.257 -7.814 1.00 94.38 92 LEU A N 1
ATOM 727 C CA . LEU A 1 92 ? 12.610 0.468 -7.560 1.00 94.38 92 LEU A CA 1
ATOM 728 C C . LEU A 1 92 ? 12.130 -0.289 -6.314 1.00 94.38 92 LEU A C 1
ATOM 730 O O . LEU A 1 92 ? 11.448 0.268 -5.454 1.00 94.38 92 LEU A O 1
ATOM 734 N N . ARG A 1 93 ? 12.553 -1.546 -6.150 1.00 93.94 93 ARG A N 1
ATOM 735 C CA . ARG A 1 93 ? 12.232 -2.330 -4.946 1.00 93.94 93 ARG A CA 1
ATOM 736 C C . ARG A 1 93 ? 12.843 -1.735 -3.681 1.00 93.94 93 ARG A C 1
ATOM 738 O O . ARG A 1 93 ? 12.206 -1.752 -2.631 1.00 93.94 93 ARG A O 1
ATOM 745 N N . ARG A 1 94 ? 14.054 -1.174 -3.753 1.00 94.06 94 ARG A N 1
ATOM 746 C CA . ARG A 1 94 ? 14.668 -0.480 -2.608 1.00 94.06 94 ARG A CA 1
ATOM 747 C C . ARG A 1 94 ? 13.840 0.725 -2.163 1.00 94.06 94 ARG A C 1
ATOM 749 O O . ARG A 1 94 ? 13.722 0.932 -0.959 1.00 94.06 94 ARG A O 1
ATOM 756 N N . ILE A 1 95 ? 13.231 1.463 -3.093 1.00 94.31 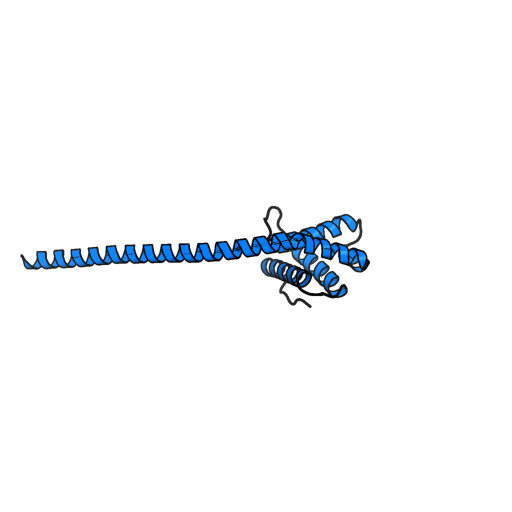95 ILE A N 1
ATOM 757 C CA . ILE A 1 95 ? 12.322 2.575 -2.765 1.00 94.31 95 ILE A CA 1
ATOM 758 C C . ILE A 1 95 ? 11.114 2.064 -1.965 1.00 94.31 95 ILE A C 1
ATOM 760 O O . ILE A 1 95 ? 10.782 2.643 -0.929 1.00 94.31 95 ILE A O 1
ATOM 764 N N . LEU A 1 96 ? 10.507 0.941 -2.369 1.00 93.69 96 LEU A N 1
ATOM 765 C CA . LEU A 1 96 ? 9.434 0.308 -1.588 1.00 93.69 96 LEU A CA 1
ATOM 766 C C . LEU A 1 96 ? 9.917 -0.094 -0.192 1.00 93.69 96 LEU A C 1
ATOM 768 O O . LEU A 1 96 ? 9.276 0.230 0.807 1.00 93.69 96 LEU A O 1
ATOM 772 N N . HIS A 1 97 ? 11.071 -0.758 -0.102 1.00 93.19 97 HIS A N 1
ATOM 773 C CA . HIS A 1 97 ? 11.619 -1.195 1.182 1.00 93.19 97 HIS A CA 1
ATOM 774 C C . HIS A 1 97 ? 11.949 -0.034 2.125 1.00 93.19 97 HIS A C 1
ATOM 776 O O . HIS A 1 97 ? 11.787 -0.191 3.336 1.00 93.19 97 HIS A O 1
ATOM 782 N N . ALA A 1 98 ? 12.341 1.133 1.607 1.00 94.31 98 ALA A N 1
ATOM 783 C CA . ALA A 1 98 ? 12.561 2.328 2.421 1.00 94.31 98 ALA A CA 1
ATOM 784 C C . ALA A 1 98 ? 11.282 2.777 3.156 1.00 94.31 98 ALA A C 1
ATOM 786 O O . ALA A 1 98 ? 11.348 3.251 4.288 1.00 94.31 98 ALA A O 1
ATOM 787 N N . HIS A 1 99 ? 10.106 2.540 2.567 1.00 93.38 99 HIS A N 1
ATOM 788 C CA . HIS A 1 99 ? 8.812 2.869 3.171 1.00 93.38 99 HIS A CA 1
ATOM 789 C C . HIS A 1 99 ? 8.307 1.814 4.166 1.00 93.38 99 HIS A C 1
ATOM 791 O O . HIS A 1 99 ? 7.318 2.049 4.863 1.00 93.38 99 HIS A O 1
ATOM 797 N N . ARG A 1 100 ? 8.982 0.662 4.295 1.00 92.12 100 ARG A N 1
ATOM 798 C CA . ARG A 1 100 ? 8.548 -0.439 5.172 1.00 92.12 100 ARG A CA 1
ATOM 799 C C . ARG A 1 100 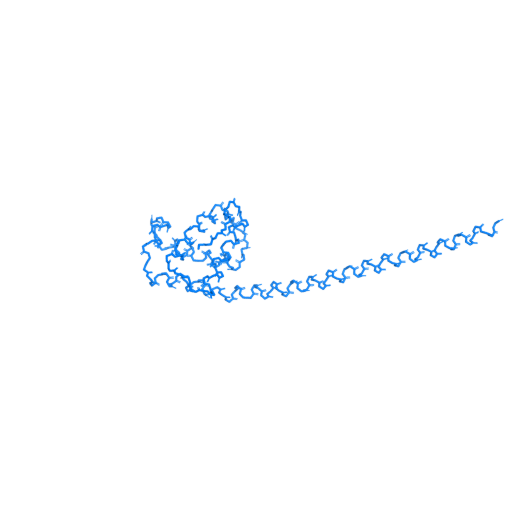? 8.387 -0.007 6.631 1.00 92.12 100 ARG A C 1
ATOM 801 O O . ARG A 1 100 ? 7.468 -0.472 7.302 1.00 92.12 100 ARG A O 1
ATOM 808 N N . GLY A 1 101 ? 9.266 0.872 7.117 1.00 91.50 101 GLY A N 1
ATOM 809 C CA . GLY A 1 101 ? 9.178 1.427 8.472 1.00 91.50 101 GLY A CA 1
ATOM 810 C C . GLY A 1 101 ? 7.875 2.197 8.687 1.00 91.50 101 GLY A C 1
ATOM 811 O O . GLY A 1 101 ? 7.111 1.868 9.590 1.00 91.50 101 GLY A O 1
ATOM 812 N N . LEU A 1 102 ? 7.576 3.130 7.778 1.00 92.31 102 LEU A N 1
ATOM 813 C CA . LEU A 1 102 ? 6.358 3.944 7.813 1.00 92.31 102 LEU A CA 1
ATOM 814 C C . LEU A 1 102 ? 5.092 3.083 7.759 1.00 92.31 102 LEU A C 1
ATOM 816 O O . LEU A 1 102 ? 4.175 3.288 8.550 1.00 92.31 102 LEU A O 1
ATOM 820 N N . ILE A 1 103 ? 5.063 2.079 6.878 1.00 92.56 103 ILE A N 1
ATOM 821 C CA . ILE A 1 103 ? 3.935 1.142 6.770 1.00 92.56 103 ILE A CA 1
ATOM 822 C C . ILE A 1 103 ? 3.729 0.395 8.093 1.00 92.56 103 ILE A C 1
ATOM 824 O O . ILE A 1 103 ? 2.605 0.282 8.583 1.00 92.56 103 ILE A O 1
ATOM 828 N N . ARG A 1 104 ? 4.812 -0.088 8.712 1.00 92.12 104 ARG A N 1
ATOM 829 C CA . ARG A 1 104 ? 4.737 -0.812 9.986 1.00 92.12 104 ARG A CA 1
ATOM 830 C C . ARG A 1 104 ? 4.218 0.071 11.118 1.00 92.12 104 ARG A C 1
ATOM 832 O O . ARG A 1 104 ? 3.442 -0.404 11.950 1.00 92.12 104 ARG A O 1
ATOM 839 N N . ASP A 1 105 ? 4.645 1.325 11.167 1.00 93.25 105 ASP A N 1
ATOM 840 C CA . ASP A 1 105 ? 4.213 2.263 12.200 1.00 93.25 105 ASP A CA 1
ATOM 841 C C . ASP A 1 105 ? 2.747 2.668 12.022 1.00 93.25 105 ASP A C 1
ATOM 843 O O . ASP A 1 105 ? 2.004 2.728 13.004 1.00 93.25 105 ASP A O 1
ATOM 847 N N . GLU A 1 106 ? 2.288 2.829 10.779 1.00 92.62 106 GLU A N 1
ATOM 848 C CA . GLU A 1 106 ? 0.876 3.071 10.476 1.00 92.62 106 GLU A CA 1
ATOM 849 C C . GLU A 1 106 ? -0.007 1.886 10.898 1.00 92.62 106 GLU A C 1
ATOM 851 O O . GLU A 1 106 ? -1.025 2.090 11.564 1.00 92.62 106 GLU A O 1
ATOM 856 N N . ILE A 1 107 ? 0.421 0.645 10.626 1.00 90.12 107 ILE A N 1
ATOM 857 C CA . ILE A 1 107 ? -0.276 -0.575 11.075 1.00 90.12 107 ILE A CA 1
ATOM 858 C C . ILE A 1 107 ? -0.370 -0.624 12.606 1.00 90.12 107 ILE A C 1
ATOM 860 O O . ILE A 1 107 ? -1.446 -0.875 13.153 1.00 90.12 107 ILE A O 1
ATOM 864 N N . LYS A 1 108 ? 0.730 -0.353 13.323 1.00 93.19 108 LYS A N 1
ATOM 865 C CA . LYS A 1 108 ? 0.726 -0.313 14.798 1.00 93.19 108 LYS A CA 1
ATOM 866 C C . LYS A 1 108 ? -0.210 0.770 15.331 1.00 93.19 108 LYS A C 1
ATOM 868 O O . LYS A 1 108 ? -0.975 0.519 16.261 1.00 93.19 108 LYS A O 1
ATOM 873 N N . SER A 1 109 ? -0.157 1.964 14.743 1.00 92.25 109 SER A N 1
ATOM 874 C CA . SER A 1 109 ? -1.026 3.086 15.101 1.00 92.25 109 SER A CA 1
ATOM 875 C C . SER A 1 109 ? -2.499 2.743 14.876 1.00 92.25 109 SER A C 1
ATOM 877 O O . SER A 1 109 ? -3.344 3.013 15.730 1.00 92.25 109 SER A O 1
ATOM 879 N N . PHE A 1 110 ? -2.819 2.098 13.754 1.00 90.12 110 PHE A N 1
ATOM 880 C CA . PHE A 1 110 ? -4.167 1.624 13.464 1.00 90.12 110 PHE A CA 1
ATOM 881 C C . PHE A 1 110 ? -4.639 0.579 14.480 1.00 90.12 110 PHE A C 1
ATOM 883 O O . PHE A 1 110 ? -5.719 0.733 15.045 1.00 90.12 110 PHE A O 1
ATOM 890 N N . ALA A 1 111 ? -3.821 -0.435 14.781 1.00 91.38 111 ALA A N 1
ATOM 891 C CA 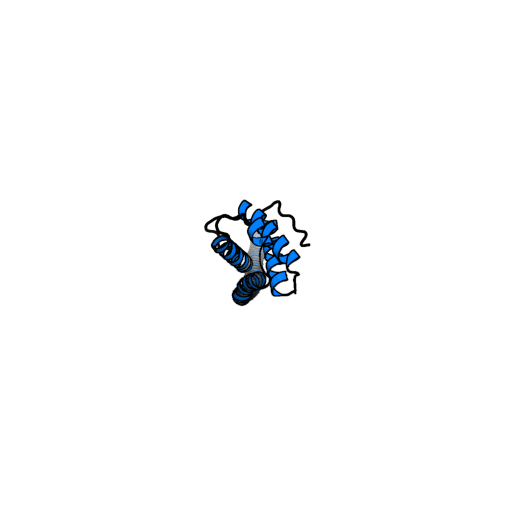. ALA A 1 111 ? -4.157 -1.459 15.770 1.00 91.38 111 ALA A CA 1
ATOM 892 C C . ALA A 1 111 ? -4.417 -0.854 17.160 1.00 91.38 111 ALA A C 1
ATOM 894 O O . ALA A 1 111 ? -5.402 -1.196 17.813 1.00 91.38 111 ALA A O 1
ATOM 895 N N . ARG A 1 112 ? -3.583 0.106 17.582 1.00 93.25 112 ARG A N 1
ATOM 896 C CA . ARG A 1 112 ? -3.768 0.833 18.843 1.00 93.25 112 ARG A CA 1
ATOM 897 C C . ARG A 1 112 ? -5.074 1.629 18.857 1.00 93.25 112 ARG A C 1
ATOM 899 O O . ARG A 1 112 ? -5.820 1.545 19.826 1.00 93.25 112 ARG A O 1
ATOM 906 N N . ARG A 1 113 ? -5.362 2.388 17.794 1.00 92.56 113 ARG A N 1
ATOM 907 C CA . ARG A 1 113 ? -6.610 3.163 17.671 1.00 92.56 113 ARG A CA 1
ATOM 908 C C . ARG A 1 113 ? -7.841 2.264 17.661 1.00 92.56 113 ARG A C 1
ATOM 910 O O . ARG A 1 113 ? -8.824 2.593 18.307 1.00 92.56 113 ARG A O 1
ATOM 917 N N . LYS A 1 114 ? -7.776 1.115 16.984 1.00 92.88 114 LYS A N 1
ATOM 918 C CA . LYS A 1 114 ? -8.862 0.130 16.970 1.00 92.88 114 LYS A CA 1
ATOM 919 C C . LYS A 1 114 ? -9.214 -0.337 18.382 1.00 92.88 114 LYS A C 1
ATOM 921 O O . LYS A 1 114 ? -10.392 -0.393 18.717 1.00 92.88 114 LYS A O 1
ATOM 926 N N . GLU A 1 115 ? -8.210 -0.638 19.203 1.00 93.19 115 GLU A N 1
ATOM 927 C CA . GLU A 1 115 ? -8.443 -1.075 20.581 1.00 93.19 115 GLU A CA 1
ATOM 928 C C . GLU A 1 115 ? -8.991 0.051 21.463 1.00 93.19 115 GLU A C 1
ATOM 930 O O . GLU A 1 115 ? -9.958 -0.157 22.189 1.00 93.19 115 GLU A O 1
ATOM 935 N N . LEU A 1 116 ? -8.446 1.265 21.341 1.00 94.38 116 LEU A N 1
ATOM 936 C CA . LEU A 1 116 ? -8.968 2.434 22.057 1.00 94.38 116 LEU A CA 1
ATOM 937 C C . LEU A 1 116 ? -10.432 2.719 21.696 1.00 94.38 116 LEU A C 1
ATOM 939 O O . LEU A 1 116 ? -11.252 2.923 22.585 1.00 94.38 116 LEU A O 1
ATOM 943 N N . ASN A 1 117 ? -10.774 2.666 20.407 1.00 93.69 117 ASN A N 1
ATOM 944 C CA . ASN A 1 117 ? -12.146 2.863 19.942 1.00 93.69 117 ASN A CA 1
ATOM 945 C C . ASN A 1 117 ? -13.088 1.778 20.478 1.00 93.69 117 ASN A C 1
ATOM 947 O O . ASN A 1 117 ? -14.228 2.076 20.815 1.00 93.69 117 ASN A O 1
ATOM 951 N N . ARG A 1 118 ? -12.622 0.525 20.579 1.00 93.69 118 ARG A N 1
ATOM 952 C CA . ARG A 1 118 ? -13.406 -0.579 21.153 1.00 93.69 118 ARG A CA 1
ATOM 953 C C . ARG A 1 118 ? -13.739 -0.323 22.623 1.00 93.69 118 ARG A C 1
ATOM 955 O O . ARG A 1 118 ? -14.876 -0.548 23.024 1.00 93.69 118 ARG A O 1
ATOM 962 N N . VAL A 1 119 ? -12.757 0.122 23.408 1.00 95.38 119 VAL A N 1
ATOM 963 C CA . VAL A 1 119 ? -12.945 0.448 24.830 1.00 95.38 119 VAL A CA 1
ATOM 964 C C . VAL A 1 119 ? -13.898 1.630 24.988 1.00 95.38 119 VAL A C 1
ATOM 966 O O . VAL A 1 119 ? -14.884 1.506 25.704 1.00 95.38 119 VAL A O 1
ATOM 969 N N . ALA A 1 120 ? -13.666 2.723 24.258 1.00 94.12 120 ALA A N 1
ATOM 970 C CA . ALA A 1 120 ? -14.513 3.914 24.322 1.00 94.12 120 ALA A CA 1
ATOM 971 C C . ALA A 1 120 ? -15.976 3.612 23.949 1.00 94.12 120 ALA A C 1
ATOM 973 O O . ALA A 1 120 ? -16.894 4.058 24.630 1.00 94.12 120 ALA A O 1
ATOM 974 N N . LEU A 1 121 ? -16.198 2.801 22.909 1.00 94.25 121 LEU A N 1
ATOM 975 C CA . LEU A 1 121 ? -17.543 2.398 22.500 1.00 94.25 121 LEU A CA 1
ATOM 976 C C . LEU A 1 121 ? -18.247 1.551 23.574 1.00 94.25 121 LEU A C 1
ATOM 978 O O . LEU A 1 121 ? -19.449 1.692 23.787 1.00 94.25 121 LEU A O 1
ATOM 982 N N . LEU A 1 122 ? -17.513 0.666 24.256 1.00 95.25 122 LEU A N 1
ATOM 983 C CA . LEU A 1 122 ? -18.068 -0.125 25.355 1.00 95.25 122 LEU A CA 1
ATOM 984 C C . LEU A 1 122 ? -18.464 0.769 26.536 1.00 95.25 122 LEU A C 1
ATOM 986 O O . LEU A 1 122 ? -19.564 0.623 27.062 1.00 95.25 122 LEU A O 1
ATOM 990 N N . GLU A 1 123 ? -17.597 1.708 26.917 1.00 95.00 123 GLU A N 1
ATOM 991 C CA . GLU A 1 123 ? -17.875 2.679 27.982 1.00 95.00 123 GLU A CA 1
ATOM 992 C C . GLU A 1 123 ? -19.111 3.531 27.665 1.00 95.00 123 GLU A C 1
ATOM 994 O O . GLU A 1 123 ? -19.956 3.746 28.538 1.00 95.00 123 GLU A O 1
ATOM 999 N N . GLU A 1 124 ? -19.260 3.966 26.411 1.00 95.19 124 GLU A N 1
ATOM 1000 C CA . GLU A 1 124 ? -20.429 4.714 25.947 1.00 95.19 124 GLU A CA 1
ATOM 1001 C C . GLU A 1 124 ? -21.720 3.893 26.087 1.00 95.19 124 GLU A C 1
ATOM 1003 O O . GLU A 1 124 ? -22.704 4.375 26.658 1.00 95.19 124 GLU A O 1
ATOM 1008 N N . PHE A 1 125 ? -21.715 2.629 25.647 1.00 94.00 125 PHE A N 1
ATOM 1009 C CA . PHE A 1 125 ? -22.880 1.754 25.793 1.00 94.00 125 PHE A CA 1
ATOM 1010 C C . PHE A 1 125 ? -23.212 1.449 27.254 1.00 94.00 125 PHE A C 1
ATOM 1012 O O . PHE A 1 125 ? -24.383 1.492 27.633 1.00 94.00 125 PHE A O 1
ATOM 1019 N N . GLU A 1 126 ? -22.217 1.174 28.096 1.00 93.62 126 GLU A N 1
ATOM 1020 C CA . GLU A 1 126 ? -22.446 0.945 29.524 1.00 93.62 126 GLU A CA 1
ATOM 1021 C C . GLU A 1 126 ? -23.024 2.183 30.218 1.00 93.62 126 GLU A C 1
ATOM 1023 O O . GLU A 1 126 ? -23.942 2.065 31.036 1.00 93.62 126 GLU A O 1
ATOM 1028 N N . GLY A 1 127 ? -22.518 3.372 29.880 1.00 92.69 127 GLY A N 1
ATOM 1029 C CA . GLY A 1 127 ? -23.047 4.641 30.369 1.00 92.69 127 GLY A CA 1
ATOM 1030 C C . GLY A 1 127 ? -24.499 4.855 29.948 1.00 92.69 127 GLY A C 1
ATOM 1031 O O . GLY A 1 127 ? -25.348 5.156 30.792 1.00 92.69 127 GLY A O 1
ATOM 1032 N N . ALA A 1 128 ? -24.805 4.627 28.669 1.00 92.25 128 ALA A N 1
ATOM 1033 C CA . ALA A 1 128 ? -26.159 4.735 28.138 1.00 92.25 128 ALA A CA 1
ATOM 1034 C C . ALA A 1 128 ? -27.122 3.760 28.833 1.00 92.25 128 ALA A C 1
ATOM 1036 O O . ALA A 1 128 ? -28.183 4.173 29.299 1.00 92.25 128 ALA A O 1
ATOM 1037 N N . ILE A 1 129 ? -26.742 2.486 28.980 1.00 91.00 129 ILE A N 1
ATOM 1038 C CA . ILE A 1 129 ? -27.562 1.467 29.654 1.00 91.00 129 ILE A CA 1
ATOM 1039 C C . ILE A 1 129 ? -27.841 1.864 31.107 1.00 91.00 129 ILE A C 1
ATOM 1041 O O . ILE A 1 129 ? -28.994 1.818 31.536 1.00 91.00 129 ILE A O 1
ATOM 1045 N N . LYS A 1 130 ? -26.821 2.294 31.863 1.00 91.25 130 LYS A N 1
ATOM 1046 C CA . LYS A 1 130 ? -27.000 2.754 33.252 1.00 91.25 130 LYS A CA 1
ATOM 1047 C C . LYS A 1 130 ? -27.934 3.961 33.333 1.00 91.25 130 LYS A C 1
ATOM 1049 O O . LYS A 1 130 ? -28.785 4.003 34.220 1.00 91.25 130 LYS A O 1
ATOM 1054 N N . GLY A 1 131 ? -27.806 4.911 32.406 1.00 88.50 131 GLY A N 1
ATOM 1055 C CA . GLY A 1 131 ? -28.687 6.075 32.314 1.00 88.50 131 GLY A CA 1
ATOM 1056 C C . GLY A 1 131 ? -30.141 5.702 32.011 1.00 88.50 131 GLY A C 1
ATOM 1057 O O . GLY A 1 131 ? -31.057 6.188 32.667 1.00 88.50 131 GLY A O 1
ATOM 1058 N N . TYR A 1 132 ? -30.377 4.793 31.064 1.00 86.75 132 TYR A N 1
ATOM 1059 C CA . TYR A 1 132 ? -31.733 4.319 30.776 1.00 86.75 132 TYR A CA 1
ATOM 1060 C C . TYR A 1 132 ? -32.328 3.523 31.938 1.00 86.75 132 TYR A C 1
ATOM 1062 O O . TYR A 1 132 ? -33.505 3.694 32.260 1.00 86.75 132 TYR A O 1
ATOM 1070 N N . TYR A 1 133 ? -31.521 2.688 32.595 1.00 86.44 133 TYR A N 1
ATOM 1071 C CA . TYR A 1 133 ? -31.962 1.911 33.747 1.00 86.44 133 TYR A CA 1
ATOM 1072 C C . TYR A 1 133 ? -32.356 2.813 34.923 1.00 86.44 133 TYR A C 1
ATOM 1074 O O . TYR A 1 133 ? -33.405 2.599 35.525 1.00 86.44 133 TYR A O 1
ATOM 1082 N N . SER A 1 134 ? -31.576 3.857 35.224 1.00 81.75 134 SER A N 1
ATOM 1083 C CA . SER A 1 134 ? -31.904 4.786 36.313 1.00 81.75 134 SER A CA 1
ATOM 1084 C C . SER A 1 134 ? -33.215 5.536 36.060 1.00 81.75 134 SER A C 1
ATOM 1086 O O . SER A 1 134 ? -34.046 5.635 36.961 1.00 81.75 134 SER A O 1
ATOM 1088 N N . VAL A 1 135 ? -33.455 5.987 34.825 1.00 84.44 135 VAL A N 1
ATOM 1089 C CA . VAL A 1 135 ? -34.728 6.616 34.437 1.00 84.44 135 VAL A CA 1
ATOM 1090 C C . VAL A 1 135 ? -35.893 5.635 34.563 1.00 84.44 135 VAL A C 1
ATOM 1092 O O . VAL A 1 135 ? -36.962 6.021 35.037 1.00 84.44 135 VAL A O 1
ATOM 1095 N N . LEU A 1 136 ? -35.706 4.374 34.162 1.00 83.88 136 LEU A N 1
ATOM 1096 C CA . LEU A 1 136 ? -36.742 3.349 34.279 1.00 83.88 136 LEU A CA 1
ATOM 1097 C C . LEU A 1 136 ? -37.118 3.100 35.743 1.00 83.88 136 LEU A C 1
ATOM 1099 O O . LEU A 1 136 ? -38.305 3.102 36.056 1.00 83.88 136 LEU A O 1
ATOM 1103 N N . VAL A 1 137 ? -36.127 2.951 36.628 1.00 79.38 137 VAL A N 1
ATOM 1104 C CA . VAL A 1 137 ? -36.345 2.784 38.075 1.00 79.38 137 VAL A CA 1
ATOM 1105 C C . VAL A 1 137 ? -37.128 3.969 38.641 1.00 79.38 137 VAL A C 1
ATOM 1107 O O . VAL A 1 137 ? -38.180 3.768 39.238 1.00 79.38 137 VAL A O 1
ATOM 1110 N N . ILE A 1 138 ? -36.697 5.204 38.357 1.00 78.69 138 ILE A N 1
ATOM 1111 C CA . ILE A 1 138 ? -37.401 6.417 38.806 1.00 78.69 138 ILE A CA 1
ATOM 1112 C C . ILE A 1 138 ? -38.852 6.433 38.307 1.00 78.69 138 ILE A C 1
ATOM 1114 O O . ILE A 1 138 ? -39.766 6.791 39.048 1.00 78.69 138 ILE A O 1
ATOM 1118 N N . ARG A 1 139 ? -39.093 6.045 37.049 1.00 75.88 139 ARG A N 1
ATOM 1119 C CA . ARG A 1 139 ? -40.442 6.028 36.471 1.00 75.88 139 ARG A CA 1
ATOM 1120 C C . ARG A 1 139 ? -41.342 4.997 37.148 1.00 75.88 139 ARG A C 1
ATOM 1122 O O . ARG A 1 139 ? -42.508 5.297 37.391 1.00 75.88 139 ARG A O 1
ATOM 1129 N N . VAL A 1 140 ? -40.802 3.815 37.441 1.00 79.75 140 VAL A N 1
ATOM 1130 C CA . VAL A 1 140 ? -41.505 2.745 38.155 1.00 79.75 140 VAL A CA 1
ATOM 1131 C C . VAL A 1 140 ? -41.849 3.190 39.583 1.00 79.75 140 VAL A C 1
ATOM 1133 O O . VAL A 1 140 ? -43.010 3.100 39.983 1.00 79.75 140 VAL A O 1
ATOM 1136 N N . ASP A 1 141 ? -40.902 3.775 40.314 1.00 77.38 141 ASP A N 1
ATOM 1137 C CA . ASP A 1 141 ? -41.133 4.276 41.678 1.00 77.38 141 ASP A CA 1
ATOM 1138 C C . ASP A 1 141 ? -42.186 5.396 41.717 1.00 77.38 141 ASP A C 1
ATOM 1140 O O . ASP A 1 141 ? -43.085 5.404 42.567 1.00 77.38 141 ASP A O 1
ATOM 1144 N N . LEU A 1 142 ? -42.128 6.325 40.755 1.00 74.81 142 LEU A N 1
ATOM 1145 C CA . LEU A 1 142 ? -43.137 7.375 40.604 1.00 74.81 142 LEU A CA 1
ATOM 1146 C C . LEU A 1 142 ? -44.520 6.804 40.262 1.00 74.81 142 LEU A C 1
ATOM 1148 O O . LEU A 1 142 ? -45.519 7.345 40.735 1.00 74.81 142 LEU A O 1
ATOM 1152 N N . SER A 1 143 ? -44.607 5.726 39.471 1.00 73.19 143 SER A N 1
ATOM 1153 C CA . SER A 1 143 ? -45.895 5.080 39.184 1.00 73.19 143 SER A CA 1
ATOM 1154 C C . SER A 1 143 ? -46.518 4.438 40.423 1.00 73.19 143 SER A C 1
ATOM 1156 O O . SER A 1 143 ? -47.667 4.743 40.723 1.00 73.19 143 SER A O 1
ATOM 1158 N N . TYR A 1 144 ? -45.753 3.681 41.219 1.00 73.81 144 TYR A N 1
ATOM 1159 C CA . TYR A 1 144 ? -46.249 3.122 42.484 1.00 73.81 144 TYR A CA 1
ATOM 1160 C C . TYR A 1 144 ? -46.669 4.210 43.483 1.00 73.81 144 TYR A C 1
ATOM 1162 O O . TYR A 1 144 ? -47.677 4.078 44.180 1.00 73.81 144 TYR A O 1
ATOM 1170 N N . SER A 1 145 ? -45.931 5.322 43.535 1.00 70.88 145 SER A N 1
ATOM 1171 C CA . SER A 1 145 ? -46.289 6.461 44.391 1.00 70.88 145 SER A CA 1
ATOM 1172 C C . SER A 1 145 ? -47.600 7.117 43.943 1.00 70.88 145 SER A C 1
ATOM 1174 O O . SER A 1 145 ? -48.406 7.530 44.769 1.00 70.88 145 SER A O 1
ATOM 1176 N N . LYS A 1 146 ? -47.854 7.184 42.632 1.00 70.31 146 LYS A N 1
ATOM 1177 C CA . LYS A 1 146 ? -49.104 7.719 42.086 1.00 70.31 146 LYS A CA 1
ATOM 1178 C C . LYS A 1 146 ? -50.290 6.785 42.340 1.00 70.31 146 LYS A C 1
ATOM 1180 O O . LYS A 1 146 ? -51.350 7.264 42.735 1.00 70.31 146 LYS A O 1
ATOM 1185 N N . ASP A 1 147 ? -50.106 5.484 42.143 1.00 68.12 147 ASP A N 1
ATOM 1186 C CA . ASP A 1 147 ? -51.162 4.489 42.351 1.00 68.12 147 ASP A CA 1
ATOM 1187 C C . ASP A 1 147 ? -51.551 4.405 43.837 1.00 68.12 147 ASP A C 1
ATOM 1189 O O . ASP A 1 147 ? -52.734 4.472 44.166 1.00 68.12 147 ASP A O 1
ATOM 1193 N N . SER A 1 148 ? -50.574 4.420 44.751 1.00 61.47 148 SER A N 1
ATOM 1194 C CA . SER A 1 148 ? -50.844 4.460 46.200 1.00 61.47 148 SER A CA 1
ATOM 1195 C C . SER A 1 148 ? -51.529 5.751 46.666 1.00 61.47 148 SER A C 1
ATOM 1197 O O . SER A 1 148 ? -52.309 5.722 47.613 1.00 61.47 148 SER A O 1
ATOM 1199 N N . MET A 1 149 ? -51.308 6.884 45.988 1.00 55.06 149 MET A N 1
ATOM 1200 C CA . MET A 1 149 ? -52.067 8.112 46.245 1.00 55.06 149 MET A CA 1
ATOM 1201 C C . MET A 1 149 ? -53.512 8.056 45.734 1.00 55.06 149 MET A C 1
ATOM 1203 O O . MET A 1 149 ? -54.365 8.748 46.284 1.00 55.06 149 MET A O 1
ATOM 1207 N N . SER A 1 150 ? -53.803 7.256 44.705 1.00 56.81 150 SER A N 1
ATOM 1208 C CA . SER A 1 150 ? -55.162 7.117 44.165 1.00 56.81 150 SER A CA 1
ATOM 1209 C C . SER A 1 150 ? -56.079 6.243 45.030 1.00 56.81 150 SER A C 1
ATOM 1211 O O . SER A 1 150 ? -57.288 6.459 45.035 1.00 56.81 150 SER A O 1
ATOM 1213 N N . GLU A 1 151 ? -55.514 5.328 45.824 1.00 53.00 151 GLU A N 1
ATOM 1214 C CA . GLU A 1 151 ? -56.253 4.468 46.764 1.00 53.00 151 GLU A CA 1
ATOM 1215 C C . GLU A 1 151 ? -56.662 5.174 48.076 1.00 53.00 151 GLU A C 1
ATOM 1217 O O . GLU A 1 151 ? -57.400 4.602 48.874 1.00 53.00 151 GLU A O 1
ATOM 1222 N N . ILE A 1 152 ? -56.209 6.413 48.314 1.00 51.81 152 ILE A N 1
ATOM 1223 C CA . ILE A 1 152 ? -56.502 7.191 49.540 1.00 51.81 152 ILE A CA 1
ATOM 1224 C C . ILE A 1 152 ? -57.714 8.143 49.356 1.00 51.81 152 ILE A C 1
ATOM 1226 O O . ILE A 1 152 ? -58.079 8.873 50.277 1.00 51.81 152 ILE A O 1
ATOM 1230 N N . THR A 1 153 ? -58.380 8.120 48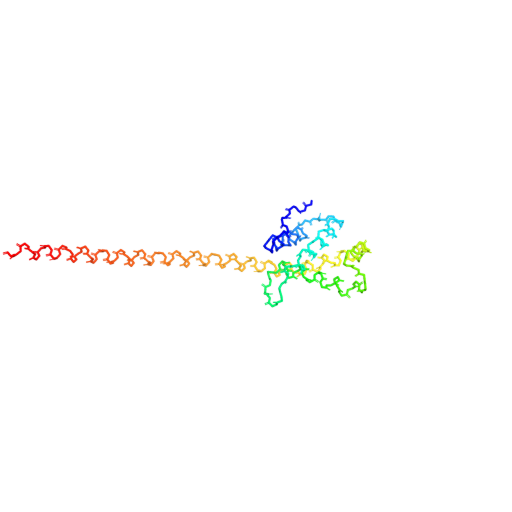.198 1.00 39.69 153 THR A N 1
ATOM 1231 C CA . THR A 1 153 ? -59.584 8.931 47.891 1.00 39.69 153 THR A CA 1
ATOM 1232 C C . THR A 1 153 ? -60.860 8.109 47.917 1.00 39.69 153 THR A C 1
ATOM 1234 O O . THR A 1 153 ? -61.860 8.618 48.471 1.00 39.69 153 THR A O 1
#

Foldseek 3Di:
DDDFDLVDDVRLLVLLLVLLVCLQPHDDDLVRNLVSLVVSVVSCVVPDDPPDDHQLSVVLSVQLVVVLVVPQPPDDSSRSSVPDDPVVSVVSSVSSNVSVVVNVVSVVVVVVVVVVVVVVVVVVVVVVVVVVVVVVVVVVVVVVVVVVVVVVD

Sequence (153 aa):
MLQSDLDHQAGVMYAIHTFVDVCLNFDMPNEAFIFNLERLWCAFEAFKQEGLEYAASIRAFIAVTEYVNSQRGMLSFAEYLTGLSIGEIKALRRILHAHRGLIRDEIKSFARRKELNRVALLEEFEGAIKGYYSVLVIRVDLSYSKDSMSEIT

Radius of gyration: 28.0 Å; chains: 1; bounding box: 79×30×73 Å

Secondary structure (DSSP, 8-state):
------SSHHHHHHHHHHHHHHHHHS---HHHHHHHHHHHHHHHHHH--TT----HHHHHHHHHHHHHHHH-TTS-HHHHHHT--HHHHHHHHHHHHHTHHHHHHHHHHHHHHHHHHHHHHHHHHHHHHHHHHHHHHHHHHHHHHHHHHHTT-